Protein AF-A0AAV7SXU8-F1 (afdb_monomer)

Foldseek 3Di:
DDDDPLQVVFWDDWDFDDDDPDPDTDIDTDGHPPDDPPPVPDDDQDVVLVVDPVSVVQLVVQLVVLCVPCPPVDPDPVVSVVVSVVSSVVSSVVVVVVVVVVVVVVVVVVVVVLVVVVVCVVVVNDDPVVNVVVVVVVVVVVVD

Sequence (144 aa):
MWGTQEICTGISRTEYLAKTLSDHSPLNIALDWGRKRQAIPTWRLQAEALHDPAFTDSLRTALKQYWELNTGTTKSRAMEWDAHKVVIRGHCISTTWGVRRTLHAEDSKLEKKLRVLENAVARNETPYTALKEMRAEHAKADAT

pLDDT: mean 81.74, std 14.34, range [33.56, 97.12]

Mean predicted aligned error: 13.96 Å

Structure (mmCIF, N/CA/C/O backbone):
data_AF-A0AAV7SXU8-F1
#
_entry.id   AF-A0AAV7SXU8-F1
#
loop_
_atom_site.group_PDB
_atom_site.id
_atom_site.type_symbol
_atom_site.label_atom_id
_atom_site.label_alt_id
_atom_site.label_comp_id
_atom_site.label_asym_id
_atom_site.label_entity_id
_atom_site.label_seq_id
_atom_site.pdbx_PDB_ins_code
_atom_site.Cartn_x
_atom_site.Cartn_y
_atom_site.Cartn_z
_atom_site.occupancy
_atom_site.B_iso_or_equiv
_atom_site.auth_seq_id
_atom_site.auth_comp_id
_atom_site.auth_asym_id
_atom_site.auth_atom_id
_atom_site.pdbx_PDB_model_num
ATOM 1 N N . MET A 1 1 ? -0.989 -27.234 -3.964 1.00 38.41 1 MET A N 1
ATOM 2 C CA . MET A 1 1 ? -1.048 -26.280 -5.090 1.00 38.41 1 MET A CA 1
ATOM 3 C C . MET A 1 1 ? -1.900 -25.105 -4.633 1.00 38.41 1 MET A C 1
ATOM 5 O O . MET A 1 1 ? -3.084 -25.296 -4.398 1.00 38.41 1 MET A O 1
ATOM 9 N N . TRP A 1 2 ? -1.293 -23.949 -4.368 1.00 33.56 2 TRP A N 1
ATOM 10 C CA . TRP A 1 2 ? -2.029 -22.743 -3.974 1.00 33.56 2 TRP A CA 1
ATOM 11 C C . TRP A 1 2 ? -2.414 -21.999 -5.255 1.00 33.56 2 TRP A C 1
ATOM 13 O O . TRP A 1 2 ? -1.566 -21.370 -5.876 1.00 33.56 2 TRP A O 1
ATOM 23 N N . GLY A 1 3 ? -3.661 -22.150 -5.703 1.00 52.00 3 GLY A N 1
ATOM 24 C CA . GLY A 1 3 ? -4.204 -21.374 -6.819 1.00 52.00 3 GLY A CA 1
ATOM 25 C C . GLY A 1 3 ? -4.739 -20.033 -6.323 1.00 52.00 3 GLY A C 1
ATOM 26 O O . GLY A 1 3 ? -5.348 -19.967 -5.253 1.00 52.00 3 GLY A O 1
ATOM 27 N N . THR A 1 4 ? -4.531 -18.959 -7.084 1.00 57.78 4 THR A N 1
ATOM 28 C CA . THR A 1 4 ? -5.237 -17.695 -6.849 1.00 57.78 4 THR A CA 1
ATOM 29 C C . THR A 1 4 ? -6.740 -17.922 -7.020 1.00 57.78 4 THR A C 1
ATOM 31 O O . THR A 1 4 ? -7.171 -18.727 -7.848 1.00 57.78 4 THR A O 1
ATOM 34 N N . GLN A 1 5 ? -7.558 -17.226 -6.224 1.00 58.97 5 GLN A N 1
ATOM 35 C CA . GLN A 1 5 ? -9.020 -17.377 -6.228 1.00 58.97 5 GLN A CA 1
ATOM 36 C C . GLN A 1 5 ? -9.617 -17.265 -7.640 1.00 58.97 5 GLN A C 1
ATOM 38 O O . GLN A 1 5 ? -10.570 -17.970 -7.953 1.00 58.97 5 GLN A O 1
ATOM 43 N N . GLU A 1 6 ? -9.011 -16.444 -8.499 1.00 60.94 6 GLU A N 1
ATOM 44 C CA . GLU A 1 6 ? -9.406 -16.267 -9.898 1.00 60.94 6 GLU A CA 1
ATOM 45 C C . GLU A 1 6 ? -9.302 -17.554 -10.728 1.00 60.94 6 GLU A C 1
ATOM 47 O O . GLU A 1 6 ? -10.205 -17.861 -11.506 1.00 60.94 6 GLU A O 1
ATOM 52 N N . ILE A 1 7 ? -8.245 -18.347 -10.525 1.00 67.44 7 ILE A N 1
ATOM 53 C CA . ILE A 1 7 ? -8.048 -19.621 -11.227 1.00 67.44 7 ILE A CA 1
ATOM 54 C C . ILE A 1 7 ? -9.075 -20.639 -10.738 1.00 67.44 7 ILE A C 1
ATOM 56 O O . ILE A 1 7 ? -9.729 -21.287 -11.549 1.00 67.44 7 ILE A O 1
ATOM 60 N N . CYS A 1 8 ? -9.274 -20.734 -9.420 1.00 66.69 8 CYS A N 1
ATOM 61 C CA . CYS A 1 8 ? -10.251 -21.654 -8.838 1.00 66.69 8 CYS A CA 1
ATOM 62 C C . CYS A 1 8 ? -11.675 -21.367 -9.328 1.00 66.69 8 CYS A C 1
ATOM 64 O O . CYS A 1 8 ? -12.435 -22.296 -9.584 1.00 66.69 8 CYS A O 1
ATOM 66 N N . THR A 1 9 ? -12.036 -20.090 -9.494 1.00 69.38 9 THR A N 1
ATOM 67 C CA . THR A 1 9 ? -13.358 -19.702 -10.005 1.00 69.38 9 THR A CA 1
ATOM 68 C C . THR A 1 9 ? -13.577 -20.015 -11.481 1.00 69.38 9 THR A C 1
ATOM 70 O O . THR A 1 9 ? -14.724 -20.020 -11.916 1.00 69.38 9 THR A O 1
ATOM 73 N N . GLY A 1 10 ? -12.505 -20.264 -12.233 1.00 73.69 10 GLY A N 1
ATOM 74 C CA . GLY A 1 10 ? -12.567 -20.634 -13.641 1.00 73.69 10 GLY A CA 1
ATOM 75 C C . GLY A 1 10 ? -12.619 -22.138 -13.885 1.00 73.69 10 GLY A C 1
ATOM 76 O O . GLY A 1 10 ? -12.692 -22.524 -15.037 1.00 73.69 10 GLY A O 1
ATOM 77 N N . ILE A 1 11 ? -12.559 -23.008 -12.869 1.00 81.44 11 ILE A N 1
ATOM 78 C CA . ILE A 1 11 ? -12.527 -24.466 -13.083 1.00 81.44 11 ILE A CA 1
ATOM 79 C C . ILE A 1 11 ? -13.911 -25.002 -13.444 1.00 81.44 11 ILE A C 1
ATOM 81 O O . ILE A 1 11 ? -14.846 -24.929 -12.651 1.00 81.44 11 ILE A O 1
ATOM 85 N N . SER A 1 12 ? -14.012 -25.618 -14.619 1.00 82.94 12 SER A N 1
ATOM 86 C CA . SER A 1 12 ? -15.250 -26.220 -15.137 1.00 82.94 12 SER A CA 1
ATOM 87 C C . SER A 1 12 ? -15.236 -27.730 -15.059 1.00 82.94 12 SER A C 1
ATOM 89 O O . SER A 1 12 ? -16.278 -28.354 -14.873 1.00 82.94 12 SER A O 1
ATOM 91 N N . ARG A 1 13 ? -14.060 -28.338 -15.236 1.00 85.38 13 ARG A N 1
ATOM 92 C CA . ARG A 1 13 ? -13.905 -29.790 -15.212 1.00 85.38 13 ARG A CA 1
ATOM 93 C C . ARG A 1 13 ? -12.523 -30.150 -14.709 1.00 85.38 13 ARG A C 1
ATOM 95 O O . ARG A 1 13 ? -11.546 -29.536 -15.111 1.00 85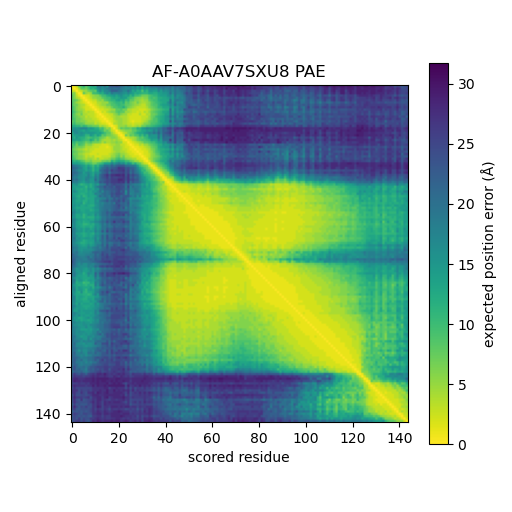.38 13 ARG A O 1
ATOM 102 N N . THR A 1 14 ? -12.453 -31.188 -13.893 1.00 89.50 14 THR A N 1
ATOM 103 C CA . THR A 1 14 ? -11.193 -31.757 -13.425 1.00 89.50 14 THR A CA 1
ATOM 104 C C . THR A 1 14 ? -11.287 -33.269 -13.541 1.00 89.50 14 THR A C 1
ATOM 106 O O . THR A 1 14 ? -12.246 -33.859 -13.048 1.00 89.50 14 THR A O 1
ATOM 109 N N . GLU A 1 15 ? -10.325 -33.903 -14.201 1.00 90.31 15 GLU A N 1
ATOM 110 C CA . GLU A 1 15 ? -10.258 -35.355 -14.349 1.00 90.31 15 GLU A CA 1
ATOM 111 C C . GLU A 1 15 ? -8.836 -35.863 -14.102 1.00 90.31 15 GLU A C 1
ATOM 113 O O . GLU A 1 15 ? -7.856 -35.251 -14.523 1.00 90.31 15 GLU A O 1
ATOM 118 N N . TYR A 1 16 ? -8.720 -37.001 -13.424 1.00 87.31 16 TYR A N 1
ATOM 119 C CA . TYR A 1 16 ? -7.467 -37.745 -13.356 1.00 87.31 16 TYR A CA 1
ATOM 120 C 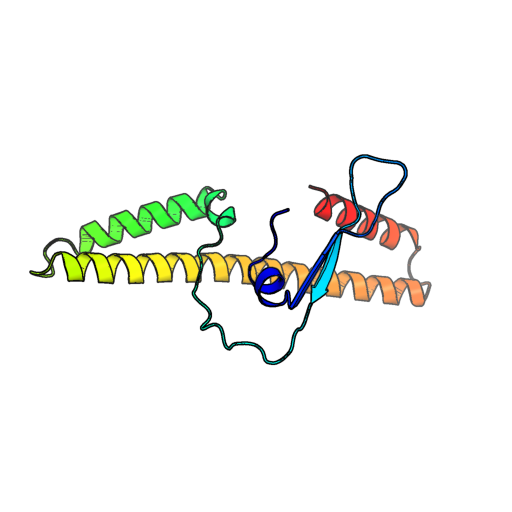C . TYR A 1 16 ? -7.394 -38.675 -14.565 1.00 87.31 16 TYR A C 1
ATOM 122 O O . TYR A 1 16 ? -8.308 -39.467 -14.795 1.00 87.31 16 TYR A O 1
ATOM 130 N N . LEU A 1 17 ? -6.320 -38.579 -15.342 1.00 84.88 17 LEU A N 1
ATOM 131 C CA . LEU A 1 17 ? -6.115 -39.435 -16.504 1.00 84.88 17 LEU A CA 1
ATOM 132 C C . LEU A 1 17 ? -5.613 -40.817 -16.075 1.00 84.88 17 LEU A C 1
ATOM 134 O O . LEU A 1 17 ? -4.889 -40.960 -15.085 1.00 84.88 17 LEU A O 1
ATOM 138 N N . ALA A 1 18 ? -6.015 -41.838 -16.836 1.00 79.69 18 ALA A N 1
ATOM 139 C CA . ALA A 1 18 ? -5.626 -43.219 -16.583 1.00 79.69 18 ALA A CA 1
ATOM 140 C C . ALA A 1 18 ? -4.103 -43.378 -16.647 1.00 79.69 18 ALA A C 1
ATOM 142 O O . ALA A 1 18 ? -3.428 -42.776 -17.486 1.00 79.69 18 ALA A O 1
ATOM 143 N N . LYS A 1 19 ? -3.567 -44.206 -15.752 1.00 72.94 19 LYS A N 1
ATOM 144 C CA . LYS A 1 19 ? -2.131 -44.384 -15.587 1.00 72.94 19 LYS A CA 1
ATOM 145 C C . LYS A 1 19 ? -1.749 -45.850 -15.494 1.00 72.94 19 LYS A C 1
ATOM 147 O O . LYS A 1 19 ? -2.453 -46.636 -14.872 1.00 72.94 19 LYS A O 1
ATOM 152 N N . THR A 1 20 ? -0.605 -46.185 -16.085 1.00 64.56 20 THR A N 1
ATOM 153 C CA . THR A 1 20 ? -0.080 -47.556 -16.146 1.00 64.56 20 THR A CA 1
ATOM 154 C C . THR A 1 20 ? 1.256 -47.769 -15.425 1.00 64.56 20 THR A C 1
ATOM 156 O O . THR A 1 20 ? 1.524 -48.905 -15.061 1.00 64.56 20 THR A O 1
ATOM 159 N N . LEU A 1 21 ? 2.100 -46.746 -15.190 1.00 65.69 21 LEU A N 1
ATOM 160 C CA . LEU A 1 21 ? 3.512 -46.978 -14.789 1.00 65.69 21 LEU A CA 1
ATOM 161 C C . LEU A 1 21 ? 4.078 -46.167 -13.606 1.00 65.69 21 LEU A C 1
ATOM 163 O O . LEU A 1 21 ? 5.213 -46.387 -13.207 1.00 65.69 21 LEU A O 1
ATOM 167 N N . SER A 1 22 ? 3.345 -45.231 -13.017 1.00 74.81 22 SER A N 1
ATOM 168 C CA . SER A 1 22 ? 3.817 -44.494 -11.828 1.00 74.81 22 SER A CA 1
ATOM 169 C C . SER A 1 22 ? 2.623 -44.181 -10.922 1.00 74.81 22 SER A C 1
ATOM 171 O O . SER A 1 22 ? 1.473 -44.242 -11.340 1.00 74.81 22 SER A O 1
ATOM 173 N N . ASP A 1 23 ? 2.885 -43.817 -9.688 1.00 77.31 23 ASP A N 1
ATOM 174 C CA . ASP A 1 23 ? 1.943 -43.472 -8.623 1.00 77.31 23 ASP A CA 1
ATOM 175 C C . ASP A 1 23 ? 1.280 -42.081 -8.751 1.00 77.31 23 ASP A C 1
ATOM 177 O O . ASP A 1 23 ? 0.236 -41.837 -8.157 1.00 77.31 23 ASP A O 1
ATOM 181 N N . HIS A 1 24 ? 1.812 -41.174 -9.578 1.00 77.69 24 HIS A N 1
ATOM 182 C CA . HIS A 1 24 ? 1.210 -39.846 -9.838 1.00 77.69 24 HIS A CA 1
ATOM 183 C C . HIS A 1 24 ? 0.329 -39.732 -11.111 1.00 77.69 24 HIS A C 1
ATOM 185 O O . HIS A 1 24 ? 0.844 -39.425 -12.189 1.00 77.69 24 HIS A O 1
ATOM 191 N N . SER A 1 25 ? -0.983 -39.977 -11.052 1.00 81.19 25 SER A N 1
ATOM 192 C CA . SER A 1 25 ? -1.872 -39.791 -12.224 1.00 81.19 25 SER A CA 1
ATOM 193 C C . SER A 1 25 ? -1.885 -38.343 -12.740 1.00 81.19 25 SER A C 1
ATOM 195 O O . SER A 1 25 ? -2.031 -37.429 -11.924 1.00 81.19 25 SER A O 1
ATOM 197 N N . PRO A 1 26 ? -1.753 -38.100 -14.063 1.00 85.06 26 PRO A N 1
ATOM 198 C CA . PRO A 1 26 ? -1.872 -36.753 -14.613 1.00 85.06 26 PRO A CA 1
ATOM 199 C C . PRO A 1 26 ? -3.248 -36.159 -14.297 1.00 85.06 26 PRO A C 1
ATOM 201 O O . PRO A 1 26 ? -4.264 -36.842 -14.427 1.00 85.06 26 PRO A O 1
ATOM 204 N N . LEU A 1 27 ? -3.278 -34.888 -13.899 1.00 87.00 27 LEU A N 1
ATOM 205 C CA . LEU A 1 27 ? -4.503 -34.140 -13.631 1.00 87.00 27 LEU A CA 1
ATOM 206 C C . LEU A 1 27 ? -4.808 -33.245 -14.832 1.00 87.00 27 LEU A C 1
ATOM 208 O O . LEU A 1 27 ? -4.012 -32.368 -15.162 1.00 87.00 27 LEU A O 1
ATOM 212 N N . ASN A 1 28 ? -5.953 -33.452 -15.471 1.00 88.44 28 ASN A N 1
ATOM 213 C CA . ASN A 1 28 ? -6.468 -32.567 -16.504 1.00 88.44 28 ASN A CA 1
ATOM 214 C C . ASN A 1 28 ? -7.508 -31.624 -15.888 1.00 88.44 28 ASN A C 1
ATOM 216 O O . ASN A 1 28 ? -8.453 -32.073 -15.240 1.00 88.44 28 ASN A O 1
ATOM 220 N N . ILE A 1 29 ? -7.323 -30.319 -16.076 1.00 88.31 29 ILE A N 1
ATOM 221 C CA . ILE A 1 29 ? -8.210 -29.269 -15.570 1.00 88.31 29 ILE A CA 1
ATOM 222 C C . ILE A 1 29 ? -8.659 -28.434 -16.769 1.00 88.31 29 ILE A C 1
ATOM 224 O O . ILE A 1 29 ? -7.838 -27.794 -17.423 1.00 88.31 29 ILE A O 1
ATOM 228 N N . ALA A 1 30 ? -9.959 -28.420 -17.046 1.00 86.88 30 ALA A N 1
ATOM 229 C CA . ALA A 1 30 ? -10.575 -27.504 -17.992 1.00 86.88 30 ALA A CA 1
ATOM 230 C C . ALA A 1 30 ? -11.053 -26.255 -17.254 1.00 86.88 30 ALA A C 1
ATOM 232 O O . ALA A 1 30 ? -11.744 -26.342 -16.232 1.00 86.88 30 ALA A O 1
ATOM 233 N N . LEU A 1 31 ? -10.692 -25.104 -17.806 1.00 84.94 31 LEU A N 1
ATOM 234 C CA . LEU A 1 31 ? -11.026 -23.798 -17.273 1.00 84.94 31 LEU A CA 1
ATOM 235 C C . LEU A 1 31 ? -11.993 -23.089 -18.247 1.00 84.94 31 LEU A C 1
ATOM 237 O O . LEU A 1 31 ? -11.712 -23.015 -19.442 1.00 84.94 31 LEU A O 1
ATOM 241 N N . ASP A 1 32 ? -13.121 -22.582 -17.753 1.00 80.44 32 ASP A N 1
ATOM 242 C CA . ASP A 1 32 ? -14.078 -21.740 -18.479 1.00 80.44 32 ASP A CA 1
ATOM 243 C C . ASP A 1 32 ? -14.036 -20.330 -17.895 1.00 80.44 32 ASP A C 1
ATOM 245 O O . ASP A 1 32 ? -14.431 -20.071 -16.757 1.00 80.44 32 ASP A O 1
ATOM 249 N N . TRP A 1 33 ? -13.555 -19.396 -18.707 1.00 70.19 33 TRP A N 1
ATOM 250 C CA . TRP A 1 33 ? -13.507 -17.974 -18.376 1.00 70.19 33 TRP A CA 1
ATOM 251 C C . TRP A 1 33 ? -14.797 -17.228 -18.792 1.00 70.19 33 TRP A C 1
ATOM 253 O O . TRP A 1 33 ? -14.821 -15.994 -18.855 1.00 70.19 33 TRP A O 1
ATOM 263 N N . GLY A 1 34 ? -15.881 -17.960 -19.077 1.00 65.00 34 GLY A N 1
ATOM 264 C CA . GLY A 1 34 ? -17.195 -17.464 -19.478 1.00 65.00 34 GLY A CA 1
ATOM 265 C C . GLY A 1 34 ? -17.907 -16.634 -18.404 1.00 65.00 34 GLY A C 1
ATOM 266 O O . GLY A 1 34 ? -18.143 -17.092 -17.292 1.00 65.00 34 GLY A O 1
ATOM 267 N N . ARG A 1 35 ? -18.257 -15.389 -18.782 1.00 57.91 35 ARG A N 1
ATOM 268 C CA . ARG A 1 35 ? -18.738 -14.265 -17.946 1.00 57.91 35 ARG A CA 1
ATOM 269 C C . ARG A 1 35 ? -18.003 -14.169 -16.616 1.00 57.91 35 ARG A C 1
ATOM 271 O O . ARG A 1 35 ? -18.404 -14.784 -15.634 1.00 57.91 35 ARG A O 1
ATOM 278 N N . LYS A 1 36 ? -17.033 -13.242 -16.569 1.00 58.53 36 LYS A N 1
ATOM 279 C CA . LYS A 1 36 ? -16.570 -12.582 -15.340 1.00 58.53 36 LYS A CA 1
ATOM 280 C C . LYS A 1 36 ? -17.764 -12.434 -14.397 1.00 58.53 36 LYS A C 1
ATOM 282 O O . LYS A 1 36 ? -18.579 -11.525 -14.580 1.00 58.53 36 LYS A O 1
ATOM 287 N N . ARG A 1 37 ? -17.897 -13.316 -13.398 1.00 56.94 37 ARG A N 1
ATOM 288 C CA . ARG A 1 37 ? -18.684 -12.964 -12.222 1.00 56.94 37 ARG A CA 1
ATOM 289 C C . ARG A 1 37 ? -18.061 -11.651 -11.793 1.00 56.94 37 ARG A C 1
ATOM 291 O O . ARG A 1 37 ? -16.848 -11.597 -11.592 1.00 56.94 37 ARG A O 1
ATOM 298 N N . GLN A 1 38 ? -18.853 -10.584 -11.777 1.00 57.59 38 GLN A N 1
ATOM 299 C CA . GLN A 1 38 ? -18.438 -9.328 -11.176 1.00 57.59 38 GLN A CA 1
ATOM 300 C C . GLN A 1 38 ? -18.279 -9.620 -9.686 1.00 57.59 38 GLN A C 1
ATOM 302 O O . GLN A 1 38 ? -19.176 -9.373 -8.886 1.00 57.59 38 GLN A O 1
ATOM 307 N N . ALA A 1 39 ? -17.173 -10.264 -9.318 1.00 61.81 39 ALA A N 1
ATOM 308 C CA . ALA A 1 39 ? -16.740 -10.322 -7.951 1.00 61.81 39 ALA A CA 1
ATOM 309 C C . ALA A 1 39 ? -16.566 -8.859 -7.573 1.00 61.81 39 ALA A C 1
ATOM 311 O O . ALA A 1 39 ? -15.754 -8.151 -8.171 1.00 61.81 39 ALA A O 1
ATOM 312 N N . ILE A 1 40 ? -17.408 -8.390 -6.654 1.00 61.97 40 ILE A N 1
ATOM 313 C CA . ILE A 1 40 ? -17.211 -7.090 -6.031 1.00 61.97 40 ILE A CA 1
ATOM 314 C C . ILE A 1 40 ? -15.777 -7.145 -5.509 1.00 61.97 40 ILE A C 1
ATOM 316 O O . ILE A 1 40 ? -15.489 -8.052 -4.723 1.00 61.97 40 ILE A O 1
ATOM 320 N N . PRO A 1 41 ? -14.862 -6.281 -5.978 1.00 66.19 41 PRO A N 1
ATOM 321 C CA . PRO A 1 41 ? -13.475 -6.365 -5.569 1.00 66.19 41 PRO A CA 1
ATOM 322 C C . PRO A 1 41 ? -13.414 -6.085 -4.069 1.00 66.19 41 PRO A C 1
ATOM 324 O O . PRO A 1 41 ? -13.465 -4.941 -3.614 1.00 66.19 41 PRO A O 1
ATOM 327 N N . THR A 1 42 ? -13.361 -7.152 -3.276 1.00 75.31 42 THR A N 1
ATOM 328 C CA . THR A 1 42 ? -13.138 -7.060 -1.844 1.00 75.31 42 THR A CA 1
ATOM 329 C C . THR A 1 42 ? -11.682 -6.697 -1.674 1.00 75.31 42 THR A C 1
ATOM 331 O O . THR A 1 42 ? -10.791 -7.463 -2.043 1.00 75.31 42 THR A O 1
ATOM 334 N N . TRP A 1 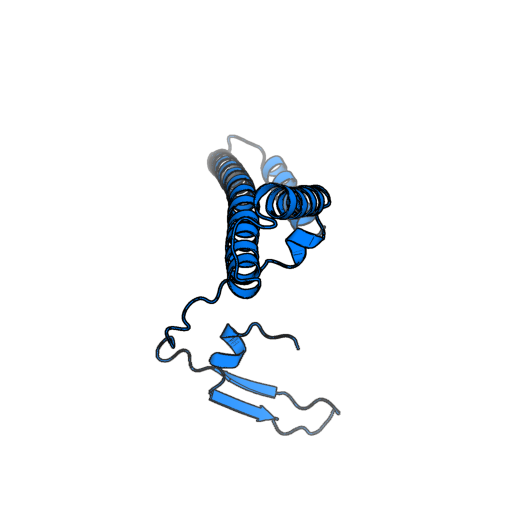43 ? -11.432 -5.507 -1.144 1.00 82.88 43 TRP A N 1
ATOM 335 C CA . TRP A 1 43 ? -10.076 -5.129 -0.791 1.00 82.88 43 TRP A CA 1
ATOM 336 C C . TRP A 1 43 ? -9.492 -6.146 0.193 1.00 82.88 43 TRP A C 1
ATOM 338 O O . TRP A 1 43 ? -10.155 -6.548 1.151 1.00 82.88 43 TRP A O 1
ATOM 348 N N . ARG A 1 44 ? -8.234 -6.510 -0.034 1.00 85.12 44 ARG A N 1
ATOM 349 C CA . ARG A 1 44 ? -7.446 -7.370 0.840 1.00 85.12 44 ARG A CA 1
ATOM 350 C C . ARG A 1 44 ? -6.123 -6.673 1.131 1.00 85.12 44 ARG A C 1
ATOM 352 O O . ARG A 1 44 ? -5.508 -6.112 0.226 1.00 85.12 44 ARG A O 1
ATOM 359 N N . LEU A 1 45 ? -5.686 -6.735 2.385 1.00 87.62 45 LEU A N 1
ATOM 360 C CA . LEU A 1 45 ? -4.357 -6.279 2.776 1.00 87.62 45 LEU A CA 1
ATOM 361 C C . LEU A 1 45 ? -3.291 -7.151 2.098 1.00 87.62 45 LEU A C 1
ATOM 363 O O . LEU A 1 45 ? -3.361 -8.381 2.159 1.00 87.62 45 LEU A O 1
ATOM 367 N N . GLN A 1 46 ? -2.302 -6.520 1.469 1.00 84.94 46 GLN A N 1
ATOM 368 C CA . GLN A 1 46 ? -1.151 -7.227 0.918 1.00 84.94 46 GLN A CA 1
ATOM 369 C C . GLN A 1 46 ? -0.269 -7.700 2.077 1.00 84.94 46 GLN A C 1
ATOM 371 O O . GLN A 1 46 ? 0.332 -6.885 2.769 1.00 84.94 46 GLN A O 1
ATOM 376 N N . ALA A 1 47 ? -0.234 -9.014 2.314 1.00 87.81 47 ALA A N 1
ATOM 377 C CA . ALA A 1 47 ? 0.475 -9.596 3.456 1.00 87.81 47 ALA A CA 1
ATOM 378 C C . ALA A 1 47 ? 1.976 -9.271 3.438 1.00 87.81 47 ALA A C 1
ATOM 380 O O . ALA A 1 47 ? 2.558 -9.050 4.491 1.00 87.81 47 ALA A O 1
ATOM 381 N N . GLU A 1 48 ? 2.568 -9.153 2.250 1.00 87.75 48 GLU A N 1
ATOM 382 C CA . GLU A 1 48 ? 3.976 -8.781 2.074 1.00 87.75 48 GLU A CA 1
ATOM 383 C C . GLU A 1 48 ? 4.305 -7.405 2.655 1.00 87.75 48 GLU A C 1
ATOM 385 O O . GLU A 1 48 ? 5.397 -7.212 3.175 1.00 87.75 48 GLU A O 1
ATOM 390 N N . ALA A 1 49 ? 3.350 -6.466 2.655 1.00 88.44 49 ALA A N 1
ATOM 391 C CA . ALA A 1 49 ? 3.559 -5.152 3.257 1.00 88.44 49 ALA A CA 1
ATOM 392 C C . ALA A 1 49 ? 3.837 -5.250 4.767 1.00 88.44 49 ALA A C 1
ATOM 394 O O . ALA A 1 49 ? 4.504 -4.390 5.324 1.00 88.44 49 ALA A O 1
ATOM 395 N N . LEU A 1 50 ? 3.375 -6.312 5.439 1.00 91.62 50 LEU A N 1
ATOM 396 C CA . LEU A 1 50 ? 3.652 -6.539 6.861 1.00 91.62 50 LEU A CA 1
ATOM 397 C C . LEU A 1 50 ? 5.091 -6.998 7.133 1.00 91.62 50 LEU A C 1
ATOM 399 O O . LEU A 1 50 ? 5.495 -7.015 8.293 1.00 91.62 50 LEU A O 1
ATOM 403 N N . HIS A 1 51 ? 5.854 -7.376 6.105 1.00 92.31 51 HIS A N 1
ATOM 404 C CA . HIS A 1 51 ? 7.279 -7.669 6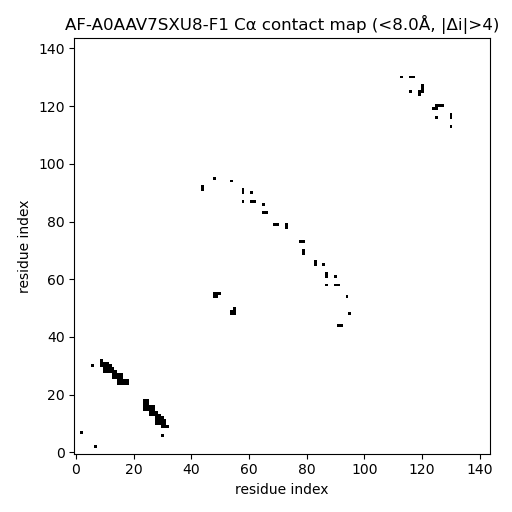.251 1.00 92.31 51 HIS A CA 1
ATOM 405 C C . HIS A 1 51 ? 8.145 -6.407 6.237 1.00 92.31 51 HIS A C 1
ATOM 407 O O . HIS A 1 51 ? 9.274 -6.465 6.715 1.00 92.31 51 HIS A O 1
ATOM 413 N N . ASP A 1 52 ? 7.628 -5.279 5.741 1.00 91.88 52 ASP A N 1
ATOM 414 C CA . ASP A 1 52 ? 8.329 -3.997 5.772 1.00 91.88 52 ASP A CA 1
ATOM 415 C C . ASP A 1 52 ? 8.216 -3.349 7.169 1.00 91.88 52 ASP A C 1
ATOM 417 O O . ASP A 1 52 ? 7.113 -2.974 7.595 1.00 91.88 52 ASP A O 1
ATOM 421 N N . PRO A 1 53 ? 9.339 -3.162 7.892 1.00 94.75 53 PRO A N 1
ATOM 422 C CA . PRO A 1 53 ? 9.334 -2.497 9.188 1.00 94.75 53 PRO A CA 1
ATOM 423 C C . PRO A 1 53 ? 8.725 -1.094 9.121 1.00 94.75 53 PRO A C 1
ATOM 425 O O . PRO A 1 53 ? 7.931 -0.740 9.994 1.00 94.75 53 PRO A O 1
ATOM 428 N N . ALA A 1 54 ? 9.004 -0.329 8.060 1.00 93.12 54 ALA A N 1
ATOM 429 C CA . ALA A 1 54 ? 8.505 1.036 7.916 1.00 93.12 54 ALA A CA 1
ATOM 430 C C . ALA A 1 54 ? 6.975 1.063 7.791 1.00 93.12 54 ALA A C 1
ATOM 432 O O . ALA A 1 54 ? 6.302 1.854 8.463 1.00 93.12 54 ALA A O 1
ATOM 433 N N . PHE A 1 55 ? 6.405 0.150 6.998 1.00 94.38 55 PHE A N 1
ATOM 434 C CA . PHE A 1 55 ? 4.960 -0.041 6.938 1.00 94.38 55 PHE A CA 1
ATOM 435 C C . PHE A 1 55 ? 4.382 -0.392 8.314 1.00 94.38 55 PHE A C 1
ATOM 437 O O . PHE A 1 55 ? 3.435 0.266 8.759 1.00 94.38 55 PHE A O 1
ATOM 444 N N . THR A 1 56 ? 4.953 -1.379 9.014 1.00 95.44 56 THR A N 1
ATOM 445 C CA . THR A 1 56 ? 4.431 -1.819 10.321 1.00 95.44 56 THR A CA 1
ATOM 446 C C . THR A 1 56 ? 4.508 -0.738 11.401 1.00 95.44 56 THR A C 1
ATOM 448 O O . THR A 1 56 ? 3.566 -0.598 12.187 1.00 95.44 56 THR A O 1
ATOM 451 N N . ASP A 1 57 ? 5.560 0.081 11.414 1.00 96.62 57 ASP A N 1
ATOM 452 C CA . ASP A 1 57 ? 5.692 1.200 12.347 1.00 96.62 57 ASP A CA 1
ATOM 453 C C . ASP A 1 57 ? 4.716 2.335 12.024 1.00 96.62 57 ASP A C 1
ATOM 455 O O . ASP A 1 57 ? 4.093 2.898 12.936 1.00 96.62 57 ASP A O 1
ATOM 459 N N . SER A 1 58 ? 4.493 2.620 10.736 1.00 95.69 58 SER A N 1
ATOM 460 C CA . SER A 1 58 ? 3.466 3.580 10.316 1.00 95.69 58 SER A CA 1
ATOM 461 C C . SER A 1 58 ? 2.069 3.125 10.751 1.00 95.69 58 SER A C 1
ATOM 463 O O . SER A 1 58 ? 1.291 3.914 11.287 1.00 95.69 58 SER A O 1
ATOM 465 N N . LEU A 1 59 ? 1.775 1.830 10.597 1.00 96.00 59 LEU A N 1
ATOM 466 C CA . LEU A 1 59 ? 0.502 1.227 10.968 1.00 96.00 59 LEU A CA 1
ATOM 467 C C . LEU A 1 59 ? 0.302 1.265 12.487 1.00 96.00 59 LEU A C 1
ATOM 469 O O . LEU A 1 59 ? -0.761 1.657 12.965 1.00 96.00 59 LEU A O 1
ATOM 473 N N . ARG A 1 60 ? 1.338 0.920 13.261 1.00 96.88 60 ARG A N 1
ATOM 474 C CA . ARG A 1 60 ? 1.324 1.002 14.729 1.00 96.88 60 ARG A CA 1
ATOM 475 C C . ARG A 1 60 ? 1.057 2.427 15.209 1.00 96.88 60 ARG A C 1
ATOM 477 O O . ARG A 1 60 ? 0.301 2.617 16.161 1.00 96.88 60 ARG A O 1
ATOM 484 N N . THR A 1 61 ? 1.657 3.415 14.553 1.00 97.06 61 THR A N 1
ATOM 485 C CA . THR A 1 61 ? 1.440 4.836 14.852 1.00 97.06 61 THR A CA 1
ATOM 486 C C . THR A 1 61 ? -0.000 5.249 14.554 1.00 97.06 61 THR A C 1
ATOM 488 O O . THR A 1 61 ? -0.653 5.815 15.429 1.00 97.06 61 THR A O 1
ATOM 491 N N . ALA A 1 62 ? -0.536 4.878 13.386 1.00 96.62 62 ALA A N 1
ATOM 492 C CA . ALA A 1 62 ? -1.922 5.164 13.016 1.00 96.62 62 ALA A CA 1
ATOM 493 C C . ALA A 1 62 ? -2.934 4.532 13.991 1.00 96.62 62 ALA A C 1
ATOM 495 O O . ALA A 1 62 ? -3.907 5.179 14.381 1.00 96.62 62 ALA A O 1
ATOM 496 N N . LEU A 1 63 ? -2.686 3.294 14.443 1.00 96.69 63 LEU A N 1
ATOM 497 C CA . LEU A 1 63 ? -3.509 2.643 15.468 1.00 96.69 63 LEU A CA 1
ATOM 498 C C . LEU A 1 63 ? -3.538 3.450 16.770 1.00 96.69 63 LEU A C 1
ATOM 500 O O . LEU A 1 63 ? -4.618 3.702 17.302 1.00 96.69 63 LEU A O 1
ATOM 504 N N . LYS A 1 64 ? -2.367 3.846 17.283 1.00 97.12 64 LYS A N 1
ATOM 505 C CA . LYS A 1 64 ? -2.262 4.607 18.537 1.00 97.12 64 LYS A CA 1
ATOM 506 C C . LYS A 1 64 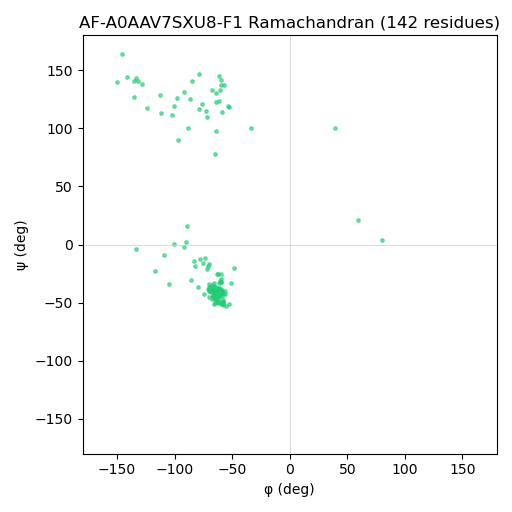? -2.973 5.954 18.435 1.00 97.12 64 LYS A C 1
ATOM 508 O O . LYS A 1 64 ? -3.810 6.253 19.278 1.00 97.12 64 LYS A O 1
ATOM 513 N N . GLN A 1 65 ? -2.696 6.704 17.370 1.00 96.94 65 GLN A N 1
ATOM 514 C CA . GLN A 1 65 ? -3.300 8.014 17.128 1.00 96.94 65 GLN A CA 1
ATOM 515 C C . GLN A 1 65 ? -4.824 7.937 17.039 1.00 96.94 65 GLN A C 1
ATOM 517 O O . GLN A 1 65 ? -5.515 8.781 17.602 1.00 96.94 65 GLN A O 1
ATOM 522 N N . TYR A 1 66 ? -5.365 6.912 16.371 1.00 96.56 66 TYR A N 1
ATOM 523 C CA . TYR A 1 66 ? -6.811 6.741 16.295 1.00 96.56 66 TYR A CA 1
ATOM 524 C C . TYR A 1 66 ? -7.433 6.624 17.690 1.00 96.56 66 TYR A C 1
ATOM 526 O O . TYR A 1 66 ? -8.370 7.355 18.003 1.00 96.56 66 TYR A O 1
ATOM 534 N N . TRP A 1 67 ? -6.918 5.723 18.529 1.00 95.38 67 TRP A N 1
ATOM 535 C CA . TRP A 1 67 ? -7.495 5.497 19.853 1.00 95.38 67 TRP A CA 1
ATOM 536 C C . TRP A 1 67 ? -7.273 6.687 20.787 1.00 95.38 67 TRP A C 1
ATOM 538 O O . TRP A 1 67 ? -8.194 7.058 21.506 1.00 95.38 67 TRP A O 1
ATOM 548 N N . GLU A 1 68 ? -6.115 7.337 20.736 1.00 96.06 68 GLU A N 1
ATOM 549 C CA . GLU A 1 68 ? -5.841 8.539 21.532 1.00 96.06 68 GLU A CA 1
ATOM 550 C C . GLU A 1 68 ? -6.832 9.676 21.231 1.00 96.06 68 GLU A C 1
ATOM 552 O O . GLU A 1 68 ? -7.318 10.331 22.148 1.00 96.06 68 GLU A O 1
ATOM 557 N N . LEU A 1 69 ? -7.192 9.865 19.958 1.00 94.44 69 LEU A N 1
ATOM 558 C CA . LEU A 1 69 ? -8.073 10.953 19.527 1.00 94.44 69 LEU A CA 1
ATOM 559 C C . LEU A 1 69 ? -9.568 10.627 19.634 1.00 94.44 69 LEU A C 1
ATOM 561 O O . LEU A 1 69 ? -10.378 11.535 19.799 1.00 94.44 69 LEU A O 1
ATOM 565 N N . ASN A 1 70 ? -9.950 9.355 19.487 1.00 92.94 70 ASN A N 1
ATOM 566 C CA . ASN A 1 70 ? -11.355 8.973 19.308 1.00 92.94 70 ASN A CA 1
ATOM 567 C C . ASN A 1 70 ? -11.971 8.259 20.518 1.00 92.94 70 ASN A C 1
ATOM 569 O O . ASN A 1 70 ? -13.189 8.077 20.540 1.00 92.94 70 ASN A O 1
ATOM 573 N N . THR A 1 71 ? -11.188 7.874 21.530 1.00 91.31 71 THR A N 1
ATOM 574 C CA . THR A 1 71 ? -11.732 7.193 22.718 1.00 91.31 71 THR A CA 1
ATOM 575 C C . THR A 1 71 ? -12.734 8.087 23.450 1.00 91.31 71 THR A C 1
ATOM 577 O O . THR A 1 71 ? -12.402 9.194 23.866 1.00 91.31 71 THR A O 1
ATOM 580 N N . GLY A 1 72 ? -13.967 7.603 23.633 1.00 87.94 72 GLY A N 1
ATOM 581 C CA . GLY A 1 72 ? -15.006 8.321 24.376 1.00 87.94 72 GLY A CA 1
ATOM 582 C C . GLY A 1 72 ? -15.705 9.422 23.575 1.00 87.94 72 GLY A C 1
ATOM 583 O O . GLY A 1 72 ? -16.581 10.103 24.108 1.00 87.94 72 GLY A O 1
ATOM 584 N N . THR A 1 73 ? -15.373 9.578 22.290 1.00 90.31 73 THR A N 1
ATOM 585 C CA . THR A 1 73 ? -16.060 10.517 21.385 1.00 90.31 73 THR A CA 1
ATOM 586 C C . THR A 1 73 ? -17.468 10.049 21.022 1.00 90.31 73 THR A C 1
ATOM 588 O O . THR A 1 73 ? -18.313 10.850 20.626 1.00 90.31 73 THR A O 1
ATOM 591 N N . THR A 1 74 ? -17.747 8.752 21.168 1.00 89.88 74 THR A N 1
ATOM 592 C CA . THR A 1 74 ? -19.023 8.141 20.812 1.00 89.88 74 THR A CA 1
ATOM 593 C C . THR A 1 74 ? -19.530 7.249 21.944 1.00 89.88 74 THR A C 1
ATOM 595 O O . THR A 1 74 ? -18.785 6.500 22.560 1.00 89.88 74 THR A O 1
ATOM 598 N N . LYS A 1 75 ? -20.845 7.268 22.202 1.00 85.12 75 LYS A N 1
ATOM 599 C CA . LYS A 1 75 ? -21.469 6.411 23.234 1.00 85.12 75 LYS A CA 1
ATOM 600 C C . LYS A 1 75 ? -21.513 4.920 22.855 1.00 85.12 75 LYS A C 1
ATOM 602 O O . LYS A 1 75 ? -21.714 4.068 23.715 1.00 85.12 75 LYS A O 1
ATOM 607 N N . SER A 1 76 ? -21.365 4.605 21.569 1.00 93.25 76 SER A N 1
ATOM 608 C CA . SER A 1 76 ? -21.384 3.249 21.013 1.00 93.25 76 SER A CA 1
ATOM 609 C C . SER A 1 76 ? -19.977 2.736 20.697 1.00 93.25 76 SER A C 1
ATOM 611 O O . SER A 1 76 ? -19.361 3.144 19.713 1.00 93.25 76 SER A O 1
ATOM 613 N N . ARG A 1 77 ? -19.515 1.740 21.460 1.00 89.62 77 ARG A N 1
ATOM 614 C CA . ARG A 1 77 ? -18.246 1.040 21.184 1.00 89.62 77 ARG A CA 1
ATOM 615 C C . ARG A 1 77 ? -18.212 0.363 19.808 1.00 89.62 77 ARG A C 1
ATOM 617 O O . ARG A 1 77 ? -17.148 0.238 19.213 1.00 89.62 77 ARG A O 1
ATOM 624 N N . ALA A 1 78 ? -19.364 -0.062 19.285 1.00 93.12 78 ALA A N 1
ATOM 625 C CA . ALA A 1 78 ? -19.444 -0.657 17.950 1.00 93.12 78 ALA A CA 1
ATOM 626 C C . ALA A 1 78 ? -19.097 0.363 16.857 1.00 93.12 78 ALA A C 1
ATOM 628 O O . ALA A 1 78 ? -18.355 0.051 15.930 1.00 93.12 78 ALA A O 1
ATOM 629 N N . MET A 1 79 ? -19.572 1.601 17.008 1.00 93.06 79 MET A N 1
ATOM 630 C CA . MET A 1 79 ? -19.285 2.675 16.061 1.00 93.06 79 MET A CA 1
ATOM 631 C C . MET A 1 79 ? -17.817 3.114 16.131 1.00 93.06 79 MET A C 1
ATOM 633 O O . MET A 1 79 ? -17.201 3.310 15.087 1.00 93.06 79 MET A O 1
ATOM 637 N N . GLU A 1 80 ? -17.228 3.180 17.331 1.00 92.56 80 GLU A N 1
ATOM 638 C CA . GLU A 1 80 ? -15.783 3.413 17.493 1.00 92.56 80 GLU A CA 1
ATOM 639 C C . GLU A 1 80 ? -14.953 2.322 16.799 1.00 92.56 80 GLU A C 1
ATOM 641 O O . GLU A 1 80 ? -13.956 2.625 16.143 1.00 92.56 80 GLU A O 1
ATOM 646 N N . TRP A 1 81 ? -15.375 1.058 16.892 1.00 94.12 81 TRP A N 1
ATOM 647 C CA . TRP A 1 81 ? -14.709 -0.062 16.226 1.00 94.12 81 TRP A CA 1
ATOM 648 C C . TRP A 1 81 ? -14.865 -0.037 14.700 1.00 94.12 81 TRP A C 1
ATOM 650 O O . TRP A 1 81 ? -13.916 -0.326 13.967 1.00 94.12 81 TRP A O 1
ATOM 660 N N . ASP A 1 82 ? -16.044 0.310 14.189 1.00 94.69 82 ASP A N 1
ATOM 661 C CA . ASP A 1 82 ? -16.271 0.415 12.747 1.00 94.69 82 ASP A CA 1
ATOM 662 C C . ASP A 1 82 ? -15.477 1.567 12.132 1.00 94.69 82 ASP A C 1
ATOM 664 O O . ASP A 1 82 ? -14.782 1.363 11.132 1.00 94.69 82 ASP A O 1
ATOM 668 N N . ALA A 1 83 ? -15.485 2.737 12.771 1.00 95.19 83 ALA A N 1
ATOM 669 C CA . ALA A 1 83 ? -14.670 3.872 12.356 1.00 95.19 83 ALA A CA 1
ATOM 670 C C . ALA A 1 83 ? -13.169 3.539 12.411 1.00 95.19 83 ALA A C 1
ATOM 672 O O . ALA A 1 83 ? -12.445 3.831 11.456 1.00 95.19 83 ALA A O 1
ATOM 673 N N . HIS A 1 84 ? -12.718 2.823 13.447 1.00 95.81 84 HIS A N 1
ATOM 674 C CA . HIS A 1 84 ? -11.333 2.373 13.573 1.00 95.81 84 HIS A CA 1
ATOM 675 C C . HIS A 1 84 ? -10.896 1.564 12.352 1.00 95.81 84 HIS A C 1
ATOM 677 O O . HIS A 1 84 ? -9.907 1.887 11.693 1.00 95.81 84 HIS A O 1
ATOM 683 N N . LYS A 1 85 ? -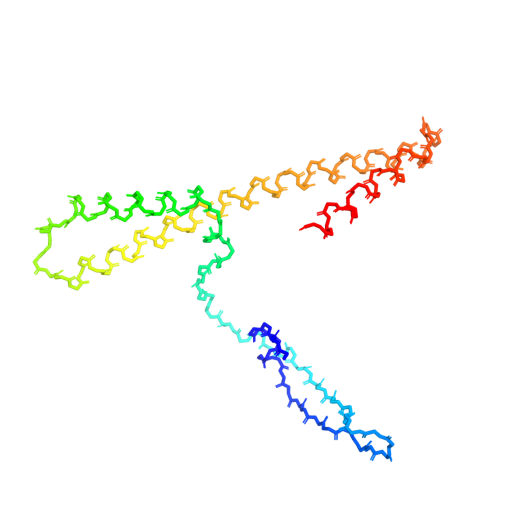11.670 0.531 12.007 1.00 93.62 85 LYS A N 1
ATOM 684 C CA . LYS A 1 85 ? -11.373 -0.336 10.862 1.00 93.62 85 LYS A CA 1
ATOM 685 C C . LYS A 1 85 ? -11.324 0.445 9.551 1.00 93.62 85 LYS A C 1
ATOM 687 O O . LYS A 1 85 ? -10.464 0.163 8.719 1.00 93.62 85 LYS A O 1
ATOM 692 N N . VAL A 1 86 ? -12.231 1.404 9.354 1.00 95.00 86 VAL A N 1
ATOM 693 C CA . VAL A 1 86 ? -12.268 2.235 8.139 1.00 95.00 86 VAL A CA 1
ATOM 694 C C . VAL A 1 86 ? -11.013 3.097 8.031 1.00 95.00 86 VAL A C 1
ATOM 696 O O . VAL A 1 86 ? -10.384 3.110 6.972 1.00 95.00 86 VAL A O 1
ATOM 699 N N . VAL A 1 87 ? -10.611 3.752 9.122 1.00 95.75 87 VAL A N 1
ATOM 700 C CA . VAL A 1 87 ? -9.405 4.591 9.164 1.00 95.75 87 VAL A CA 1
ATOM 701 C C . VAL A 1 87 ? -8.157 3.760 8.886 1.00 95.75 87 VAL A C 1
ATOM 703 O O . VAL A 1 87 ? -7.381 4.092 7.991 1.00 95.75 87 VAL A O 1
ATOM 706 N N . ILE A 1 88 ? -7.992 2.636 9.586 1.00 96.19 88 ILE A N 1
ATOM 707 C CA . ILE A 1 88 ? -6.825 1.767 9.409 1.00 96.19 88 ILE A CA 1
ATOM 708 C C . ILE A 1 88 ? -6.775 1.169 8.002 1.00 96.19 88 ILE A C 1
ATOM 710 O O . ILE A 1 88 ? -5.714 1.135 7.383 1.00 96.19 88 ILE A O 1
ATOM 714 N N . ARG A 1 89 ? -7.915 0.754 7.440 1.00 94.56 89 ARG A N 1
ATOM 715 C CA . ARG A 1 89 ? -7.973 0.297 6.046 1.00 94.56 89 ARG A CA 1
ATOM 716 C C . ARG A 1 89 ? -7.554 1.401 5.073 1.00 94.56 89 ARG A C 1
ATOM 718 O O . ARG A 1 89 ? -6.806 1.118 4.139 1.00 94.56 89 ARG A O 1
ATOM 725 N N . GLY A 1 90 ? -8.029 2.629 5.280 1.00 95.00 90 GLY A N 1
ATOM 726 C CA . GLY A 1 90 ? -7.645 3.788 4.475 1.00 95.00 90 GLY A CA 1
ATOM 727 C C . GLY A 1 90 ? -6.139 4.045 4.516 1.00 95.00 90 GLY A C 1
ATOM 728 O O . GLY A 1 90 ? -5.527 4.220 3.464 1.00 95.00 90 GLY A O 1
ATOM 729 N N . HIS A 1 91 ? -5.542 3.965 5.709 1.00 95.38 91 HIS A N 1
ATOM 730 C CA . HIS A 1 91 ? -4.093 4.060 5.910 1.00 95.38 91 HIS A CA 1
ATOM 731 C C . HIS A 1 91 ? -3.338 2.968 5.145 1.00 95.38 91 HIS A C 1
ATOM 733 O O . HIS A 1 91 ? -2.457 3.261 4.344 1.00 95.38 91 HIS A O 1
ATOM 739 N N . CYS A 1 92 ? -3.734 1.702 5.296 1.00 94.81 92 CYS A N 1
ATOM 740 C CA . CYS A 1 92 ? -3.096 0.599 4.577 1.00 94.81 92 CYS A CA 1
ATOM 741 C C . CYS A 1 92 ? -3.157 0.779 3.052 1.00 94.81 92 CYS A C 1
ATOM 743 O O . CYS A 1 92 ? -2.167 0.524 2.362 1.00 94.81 92 CYS A O 1
ATOM 745 N N . ILE A 1 93 ? -4.307 1.211 2.519 1.00 93.38 93 ILE A N 1
ATOM 746 C CA . ILE A 1 93 ? -4.484 1.470 1.083 1.00 93.38 93 ILE A CA 1
ATOM 747 C C . ILE A 1 93 ? -3.565 2.597 0.616 1.00 93.38 93 ILE A C 1
ATOM 749 O O . ILE A 1 93 ? -2.893 2.437 -0.401 1.00 93.38 93 ILE A O 1
ATOM 753 N N . SER A 1 94 ? -3.533 3.727 1.324 1.00 93.94 94 SER A N 1
ATOM 754 C CA . SER A 1 94 ? -2.764 4.894 0.888 1.00 93.94 94 SER A CA 1
ATOM 755 C C . SER A 1 94 ? -1.263 4.613 0.889 1.00 93.94 94 SER A C 1
ATOM 757 O O . SER A 1 94 ? -0.585 4.929 -0.090 1.00 93.94 94 SER A O 1
ATOM 759 N N . THR A 1 95 ? -0.752 3.950 1.930 1.00 92.75 95 THR A N 1
ATOM 760 C CA . THR A 1 95 ? 0.669 3.608 2.037 1.00 92.75 95 THR A CA 1
ATOM 761 C C . THR A 1 95 ? 1.088 2.622 0.950 1.00 92.75 95 THR A C 1
ATOM 763 O O . THR A 1 95 ? 2.041 2.885 0.218 1.00 92.75 95 THR A O 1
ATOM 766 N N . THR A 1 96 ? 0.352 1.517 0.774 1.00 91.12 96 THR A N 1
ATOM 767 C CA . THR A 1 96 ? 0.688 0.518 -0.261 1.00 91.12 96 THR A CA 1
ATOM 768 C C . THR A 1 96 ? 0.535 1.070 -1.676 1.00 91.12 96 THR A C 1
ATOM 770 O O . THR A 1 96 ? 1.340 0.755 -2.551 1.00 91.12 96 THR A O 1
ATOM 773 N N . TRP A 1 97 ? -0.449 1.936 -1.920 1.00 90.69 97 TRP A N 1
ATOM 774 C CA . TRP A 1 97 ? -0.579 2.623 -3.203 1.00 90.69 97 TRP A CA 1
ATOM 775 C C . TRP A 1 97 ? 0.608 3.549 -3.487 1.00 90.69 97 TRP A C 1
ATOM 777 O O . TRP A 1 97 ? 1.110 3.564 -4.611 1.00 90.69 97 TRP A O 1
ATOM 787 N N . GLY A 1 98 ? 1.091 4.275 -2.474 1.00 89.94 98 GLY A N 1
ATOM 788 C CA . GLY A 1 98 ? 2.286 5.111 -2.579 1.00 89.94 98 GLY A CA 1
ATOM 789 C C . GLY A 1 98 ? 3.518 4.311 -3.006 1.00 89.94 98 GLY A C 1
ATOM 790 O O . GLY A 1 98 ? 4.165 4.676 -3.984 1.00 89.94 98 GLY A O 1
ATOM 791 N N . VAL A 1 99 ? 3.775 3.178 -2.346 1.00 89.06 99 VAL A N 1
ATOM 792 C CA . VAL A 1 99 ? 4.890 2.273 -2.685 1.00 89.06 99 VAL A CA 1
ATOM 793 C C . VAL A 1 99 ? 4.753 1.717 -4.104 1.00 89.06 99 VAL A C 1
ATOM 795 O O . VAL A 1 99 ? 5.699 1.724 -4.885 1.00 89.06 99 VAL A O 1
ATOM 798 N N . ARG A 1 100 ? 3.554 1.285 -4.506 1.00 89.12 100 ARG A N 1
ATOM 799 C CA . ARG A 1 100 ? 3.334 0.798 -5.879 1.00 89.12 100 ARG A CA 1
ATOM 800 C C . ARG A 1 100 ? 3.584 1.887 -6.912 1.00 89.12 100 ARG A C 1
ATOM 802 O O . ARG A 1 100 ? 4.119 1.614 -7.980 1.00 89.12 100 ARG A O 1
ATOM 809 N N . ARG A 1 101 ? 3.214 3.129 -6.601 1.00 92.31 101 ARG A N 1
ATOM 810 C CA . ARG A 1 101 ? 3.456 4.268 -7.484 1.00 92.31 101 ARG A CA 1
ATOM 811 C C . ARG A 1 101 ? 4.948 4.552 -7.652 1.00 92.31 101 ARG A C 1
ATOM 813 O O . ARG A 1 101 ? 5.349 4.883 -8.765 1.00 92.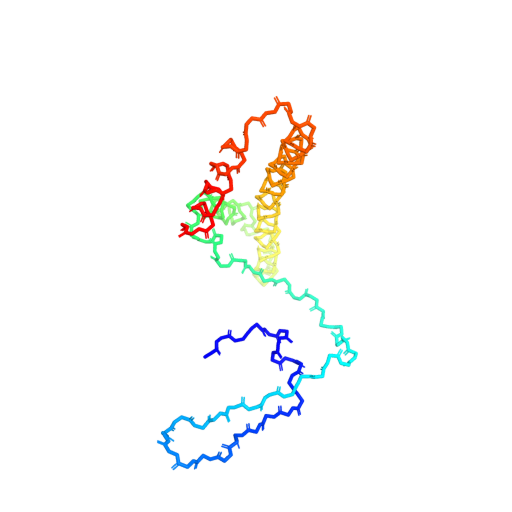31 101 ARG A O 1
ATOM 820 N N . THR A 1 102 ? 5.750 4.438 -6.592 1.00 91.19 102 THR A N 1
ATOM 821 C CA . THR A 1 102 ? 7.205 4.630 -6.689 1.00 91.19 102 THR A CA 1
ATOM 822 C C . THR A 1 102 ? 7.851 3.519 -7.505 1.00 91.19 102 THR A C 1
ATOM 824 O O . THR A 1 102 ? 8.561 3.832 -8.454 1.00 91.19 102 THR A O 1
ATOM 827 N N . LEU A 1 103 ? 7.507 2.256 -7.232 1.00 89.56 103 LEU A N 1
ATOM 828 C CA . LEU A 1 103 ? 8.010 1.105 -7.993 1.00 89.56 103 LEU A CA 1
ATOM 829 C C . LEU A 1 103 ? 7.668 1.222 -9.485 1.00 89.56 103 LEU A C 1
ATOM 831 O O . LEU A 1 103 ? 8.551 1.191 -10.332 1.00 89.56 103 LEU A O 1
ATOM 835 N N . HIS A 1 104 ? 6.408 1.513 -9.823 1.00 92.50 104 HIS A N 1
ATOM 836 C CA . HIS A 1 104 ? 6.008 1.699 -11.222 1.00 92.50 104 HIS A CA 1
ATOM 837 C C . HIS A 1 104 ? 6.732 2.859 -11.922 1.00 92.50 104 HIS A C 1
ATOM 839 O O . HIS A 1 104 ? 6.966 2.808 -13.134 1.00 92.50 104 HIS A O 1
ATOM 845 N N . ALA A 1 105 ? 7.059 3.929 -11.193 1.00 94.00 105 ALA A N 1
ATOM 846 C CA . ALA A 1 105 ? 7.820 5.043 -11.747 1.00 94.00 105 ALA A CA 1
ATOM 847 C C . ALA A 1 105 ? 9.278 4.649 -12.030 1.00 94.00 105 ALA A C 1
ATOM 849 O O . ALA A 1 105 ? 9.844 5.095 -13.033 1.00 94.00 105 ALA A O 1
ATOM 850 N N . GLU A 1 106 ? 9.869 3.814 -11.174 1.00 93.50 106 GLU A N 1
ATOM 851 C CA . GLU A 1 106 ? 11.195 3.234 -11.377 1.00 93.50 106 GLU A CA 1
ATOM 852 C C . GLU A 1 106 ? 11.194 2.286 -12.576 1.00 93.50 106 GLU A C 1
ATOM 854 O O . GLU A 1 106 ? 11.962 2.524 -13.508 1.00 93.50 106 GLU A O 1
ATOM 859 N N . ASP A 1 107 ? 10.262 1.335 -12.642 1.00 91.19 107 ASP A N 1
ATOM 860 C CA . ASP A 1 107 ? 10.112 0.412 -13.776 1.00 91.19 107 ASP A CA 1
ATOM 861 C C . ASP A 1 107 ? 10.009 1.176 -15.100 1.00 91.19 107 ASP A C 1
ATOM 863 O O . ASP A 1 107 ? 10.802 0.981 -16.022 1.00 91.19 107 ASP A O 1
ATOM 867 N N . SER A 1 108 ? 9.112 2.165 -15.159 1.00 94.00 108 SER A N 1
ATOM 868 C CA . SER A 1 108 ? 8.920 3.009 -16.345 1.00 94.00 108 SER A CA 1
ATOM 869 C C . SER A 1 108 ? 10.191 3.768 -16.747 1.00 94.00 108 SER A C 1
ATOM 871 O O . SER A 1 108 ? 10.405 4.080 -17.922 1.00 94.00 108 SER A O 1
ATOM 873 N N . LYS A 1 109 ? 11.033 4.140 -15.777 1.00 94.81 109 LYS A N 1
ATOM 874 C CA . LYS A 1 109 ? 12.314 4.812 -16.027 1.00 94.81 109 LYS A CA 1
ATOM 875 C C . LYS A 1 109 ? 13.342 3.827 -16.577 1.00 94.81 109 LYS A C 1
ATOM 877 O O . LYS A 1 109 ? 14.073 4.197 -17.498 1.00 94.81 109 LYS A O 1
ATOM 882 N N . LEU A 1 110 ? 13.413 2.614 -16.031 1.00 91.19 110 LEU A N 1
ATOM 883 C CA . LEU A 1 110 ? 14.317 1.571 -16.512 1.00 91.19 110 LEU A CA 1
ATOM 884 C C . LEU A 1 110 ? 13.926 1.106 -17.919 1.00 91.19 110 LEU A C 1
ATOM 886 O O . LEU A 1 110 ? 14.789 1.085 -18.795 1.00 91.19 110 LEU A O 1
ATOM 890 N N . GLU A 1 111 ? 12.641 0.881 -18.193 1.00 92.38 111 GLU A N 1
ATOM 891 C CA . GLU A 1 111 ? 12.142 0.530 -19.532 1.00 92.38 111 GLU A CA 1
ATOM 892 C C . GLU A 1 111 ? 12.522 1.575 -20.588 1.00 92.38 111 GLU A C 1
ATOM 894 O O . GLU A 1 111 ? 12.977 1.245 -21.685 1.00 92.38 111 GLU A O 1
ATOM 899 N N . LYS A 1 112 ? 12.396 2.868 -20.256 1.00 93.69 112 LYS A N 1
ATOM 900 C CA . LYS A 1 112 ? 12.815 3.953 -21.156 1.00 93.69 112 LYS A CA 1
ATOM 901 C C . LYS A 1 112 ? 14.312 3.907 -21.449 1.00 93.69 112 LYS A C 1
ATOM 903 O O . LYS A 1 112 ? 14.701 4.085 -22.602 1.00 93.69 112 LYS A O 1
ATOM 908 N N . LYS A 1 113 ? 15.149 3.673 -20.432 1.00 89.19 113 LYS A N 1
ATOM 909 C CA . LYS A 1 113 ? 16.604 3.530 -20.614 1.00 89.19 113 LYS A CA 1
ATOM 910 C C . LYS A 1 113 ? 16.937 2.326 -21.489 1.00 89.19 113 LYS A C 1
ATOM 912 O O . LYS A 1 113 ? 17.747 2.457 -22.403 1.00 89.19 113 LYS A O 1
ATOM 917 N N . LEU A 1 114 ? 16.287 1.190 -21.236 1.00 87.88 114 LEU A N 1
ATOM 918 C CA . LEU A 1 114 ? 16.464 -0.027 -22.018 1.00 87.88 114 LEU A CA 1
ATOM 919 C C . LEU A 1 114 ? 16.146 0.235 -23.491 1.00 87.88 114 LEU A C 1
ATOM 921 O O . LEU A 1 114 ? 16.976 -0.031 -24.355 1.00 87.88 114 LEU A O 1
ATOM 925 N N . ARG A 1 115 ? 15.011 0.880 -23.769 1.00 89.19 115 ARG A N 1
ATOM 926 C CA . ARG A 1 115 ? 14.591 1.212 -25.134 1.00 89.19 115 ARG A CA 1
ATOM 927 C C . ARG A 1 115 ? 15.571 2.138 -25.861 1.00 89.19 115 ARG A C 1
ATOM 929 O O . ARG A 1 115 ? 15.779 1.989 -27.062 1.00 89.19 115 ARG A O 1
ATOM 936 N N . VAL A 1 116 ? 16.171 3.105 -25.162 1.00 88.75 116 VAL A N 1
ATOM 937 C CA . VAL A 1 116 ? 17.203 3.984 -25.746 1.00 88.75 116 VAL A CA 1
ATOM 938 C C . VAL A 1 116 ? 18.438 3.178 -26.148 1.00 88.75 116 VAL A C 1
ATOM 940 O O . VAL A 1 116 ? 18.932 3.346 -27.261 1.00 88.75 116 VAL A O 1
ATOM 943 N N . LEU A 1 117 ? 18.904 2.280 -25.281 1.00 81.56 117 LEU A N 1
ATOM 944 C CA . LEU A 1 117 ? 20.073 1.441 -25.552 1.00 81.56 117 LEU A CA 1
ATOM 945 C C . LEU A 1 117 ? 19.815 0.419 -26.660 1.00 81.56 117 LEU A C 1
ATOM 947 O O . LEU A 1 117 ? 20.662 0.238 -27.527 1.00 81.56 117 LEU A O 1
ATOM 951 N N . GLU A 1 118 ? 18.640 -0.210 -26.679 1.00 83.12 118 GLU A N 1
ATOM 952 C CA . GLU A 1 118 ? 18.245 -1.126 -27.755 1.00 83.12 118 GLU A CA 1
ATOM 953 C C . GLU A 1 118 ? 18.255 -0.423 -29.117 1.00 83.12 118 GLU A C 1
ATOM 955 O O . GLU A 1 118 ? 18.786 -0.962 -30.088 1.00 83.12 118 GLU A O 1
ATOM 960 N N . ASN A 1 119 ? 17.765 0.819 -29.177 1.00 84.12 119 ASN A N 1
ATOM 961 C CA . ASN A 1 119 ? 17.831 1.634 -30.389 1.00 84.12 119 ASN A CA 1
ATOM 962 C C . ASN A 1 119 ? 19.270 2.021 -30.768 1.00 84.12 119 ASN A C 1
ATOM 964 O O . ASN A 1 119 ? 19.598 2.020 -31.952 1.00 84.12 119 ASN A O 1
ATOM 968 N N . ALA A 1 120 ? 20.126 2.351 -29.797 1.00 81.50 120 ALA A N 1
ATOM 969 C CA . ALA A 1 120 ? 21.528 2.699 -30.047 1.00 81.50 120 A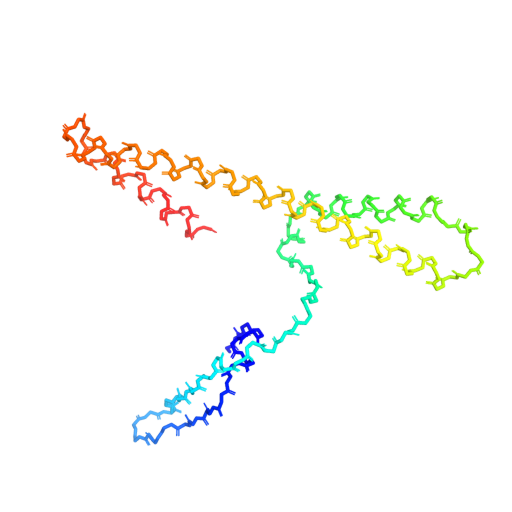LA A CA 1
ATOM 970 C C . ALA A 1 120 ? 22.333 1.499 -30.579 1.00 81.50 120 ALA A C 1
ATOM 972 O O . ALA A 1 120 ? 23.133 1.642 -31.504 1.00 81.50 120 ALA A O 1
ATOM 973 N N . VAL A 1 121 ? 22.082 0.295 -30.056 1.00 80.25 121 VAL A N 1
ATOM 974 C CA . VAL A 1 121 ? 22.693 -0.943 -30.563 1.00 80.25 121 VAL A CA 1
ATOM 975 C C . VAL A 1 121 ? 22.149 -1.306 -31.941 1.00 80.25 121 VAL A C 1
ATOM 977 O O . VAL A 1 121 ? 22.932 -1.664 -32.815 1.00 80.25 121 VAL A O 1
ATOM 980 N N . ALA A 1 122 ? 20.846 -1.141 -32.192 1.00 78.50 122 ALA A N 1
ATOM 981 C CA . ALA A 1 122 ? 20.273 -1.339 -33.526 1.00 78.50 122 ALA A CA 1
ATOM 982 C C . ALA A 1 122 ? 20.885 -0.403 -34.590 1.00 78.50 122 ALA A C 1
ATOM 984 O O . ALA A 1 122 ? 20.905 -0.739 -35.771 1.00 78.50 122 ALA A O 1
ATOM 985 N N . ARG A 1 123 ? 21.406 0.759 -34.173 1.00 78.31 123 ARG A N 1
ATOM 986 C CA . ARG A 1 123 ? 22.122 1.726 -35.021 1.00 78.31 123 ARG A CA 1
ATOM 987 C C . ARG A 1 123 ? 23.636 1.488 -35.100 1.00 78.31 123 ARG A C 1
ATOM 989 O O . ARG A 1 123 ? 24.318 2.256 -35.768 1.00 78.31 123 ARG A O 1
ATOM 996 N N . ASN A 1 124 ? 24.161 0.440 -34.457 1.00 68.56 124 ASN A N 1
ATOM 997 C CA . ASN A 1 124 ? 25.596 0.153 -34.303 1.00 68.56 124 ASN A CA 1
ATOM 998 C C . ASN A 1 124 ? 26.403 1.257 -33.578 1.00 68.56 124 ASN A C 1
ATOM 1000 O O . ASN A 1 124 ? 27.623 1.312 -33.707 1.00 68.56 124 ASN A O 1
ATOM 1004 N N . GLU A 1 125 ? 25.753 2.126 -32.795 1.00 62.81 125 GLU A N 1
ATOM 1005 C CA . GLU A 1 125 ? 26.404 3.241 -32.080 1.00 62.81 125 GLU A CA 1
ATOM 1006 C C . GLU A 1 125 ? 27.037 2.804 -30.743 1.00 62.81 125 GLU A C 1
ATOM 1008 O O . GLU A 1 125 ? 27.832 3.535 -30.159 1.00 62.81 125 GLU A O 1
ATOM 1013 N N . THR A 1 126 ? 26.703 1.609 -30.238 1.00 57.72 126 THR A N 1
ATOM 1014 C CA . THR A 1 126 ? 27.199 1.077 -28.955 1.00 57.72 126 THR A CA 1
ATOM 1015 C C . THR A 1 126 ? 27.500 -0.427 -29.031 1.00 57.72 126 THR A C 1
ATOM 1017 O O . THR A 1 126 ? 26.768 -1.158 -29.704 1.00 57.72 126 THR A O 1
ATOM 1020 N N . PRO A 1 127 ? 28.551 -0.935 -28.349 1.00 64.31 127 PRO A N 1
ATOM 1021 C CA . PRO A 1 127 ? 28.860 -2.361 -28.344 1.00 64.31 127 PRO A CA 1
ATOM 1022 C C . PRO A 1 127 ? 27.779 -3.157 -27.601 1.00 64.31 127 PRO A C 1
ATOM 1024 O O . PRO A 1 127 ? 27.409 -2.835 -26.472 1.00 64.31 127 PRO A O 1
ATOM 1027 N N . TYR A 1 128 ? 27.325 -4.251 -28.215 1.00 65.06 128 TYR A N 1
ATOM 1028 C CA . TYR A 1 128 ? 26.335 -5.210 -27.699 1.00 65.06 128 TYR A CA 1
ATOM 1029 C C . TYR A 1 128 ? 26.597 -5.707 -26.256 1.00 65.06 128 TYR A C 1
ATOM 1031 O O . TYR A 1 128 ? 25.678 -6.164 -25.573 1.00 65.06 128 TYR A O 1
ATOM 1039 N N . THR A 1 129 ? 27.833 -5.595 -25.761 1.00 65.12 129 THR A N 1
ATOM 1040 C CA . THR A 1 129 ? 28.242 -5.983 -24.403 1.00 65.12 129 THR A CA 1
ATOM 1041 C C . THR A 1 129 ? 27.488 -5.222 -23.308 1.00 65.12 129 THR A C 1
ATOM 1043 O O . THR A 1 129 ? 27.042 -5.854 -22.353 1.00 65.12 129 THR A O 1
ATOM 1046 N N . ALA A 1 130 ? 27.222 -3.923 -23.487 1.00 65.69 130 ALA A N 1
ATOM 1047 C CA . ALA A 1 130 ? 26.532 -3.101 -22.485 1.00 65.69 130 ALA A CA 1
ATOM 1048 C C . ALA A 1 130 ? 25.052 -3.497 -22.283 1.00 65.69 130 ALA A C 1
ATOM 1050 O O . ALA A 1 130 ? 24.537 -3.475 -21.166 1.00 65.69 130 ALA A O 1
ATOM 1051 N N . LEU A 1 131 ? 24.356 -3.923 -23.348 1.00 66.50 131 LEU A N 1
ATOM 1052 C CA . LEU A 1 131 ? 22.983 -4.447 -23.248 1.00 66.50 131 LEU A CA 1
ATOM 1053 C C . LEU A 1 131 ? 22.935 -5.804 -22.541 1.00 66.50 131 LEU A C 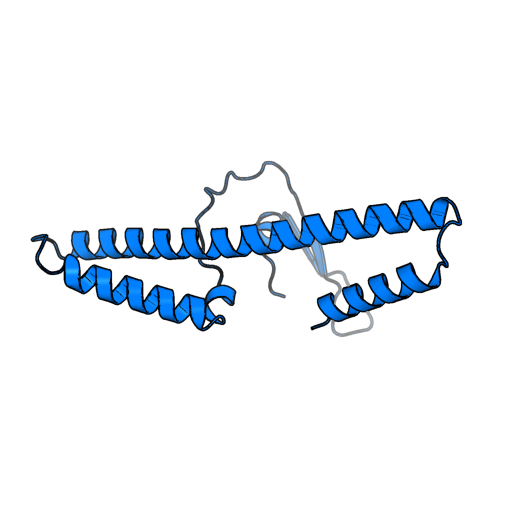1
ATOM 1055 O O . LEU A 1 131 ? 21.991 -6.099 -21.807 1.00 66.50 131 LEU A O 1
ATOM 1059 N N . LYS A 1 132 ? 23.943 -6.645 -22.785 1.00 69.25 132 LYS A N 1
ATOM 1060 C CA . LYS A 1 132 ? 24.030 -7.982 -22.199 1.00 69.25 132 LYS A CA 1
ATOM 1061 C C . LYS A 1 132 ? 24.280 -7.915 -20.690 1.00 69.25 132 LYS A C 1
ATOM 1063 O O . LYS A 1 132 ? 23.672 -8.688 -19.954 1.00 69.25 132 LYS A O 1
ATOM 1068 N N . GLU A 1 133 ? 25.117 -6.980 -20.245 1.00 73.19 133 GLU A N 1
ATOM 1069 C CA . GLU A 1 133 ? 25.379 -6.715 -18.825 1.00 73.19 133 GLU A CA 1
ATOM 1070 C C . GLU A 1 133 ? 24.120 -6.210 -18.107 1.00 73.19 133 GLU A C 1
ATOM 1072 O O . GLU A 1 133 ? 23.712 -6.814 -17.119 1.00 73.19 133 GLU A O 1
ATOM 1077 N N . MET A 1 134 ? 23.409 -5.226 -18.670 1.00 69.12 134 MET A N 1
ATOM 1078 C CA . MET A 1 134 ? 22.155 -4.708 -18.096 1.00 69.12 134 MET A CA 1
ATOM 1079 C C . MET A 1 134 ? 21.026 -5.753 -18.032 1.00 69.12 134 MET A C 1
ATOM 1081 O O . MET A 1 134 ? 20.286 -5.808 -17.052 1.00 69.12 134 MET A O 1
ATOM 1085 N N . ARG A 1 135 ? 20.883 -6.620 -19.047 1.00 74.50 135 ARG A N 1
ATOM 1086 C CA . ARG A 1 135 ? 19.912 -7.734 -19.002 1.00 74.50 135 ARG A CA 1
ATOM 1087 C C . ARG A 1 135 ? 20.285 -8.776 -17.948 1.00 74.50 135 ARG A C 1
ATOM 1089 O O . ARG A 1 135 ? 19.399 -9.332 -17.308 1.00 74.50 135 ARG A O 1
ATOM 1096 N N . ALA A 1 136 ? 21.578 -9.036 -17.765 1.00 75.75 136 ALA A N 1
ATOM 1097 C CA . ALA A 1 136 ? 22.060 -9.940 -16.728 1.00 75.75 136 ALA A CA 1
ATOM 1098 C C . ALA A 1 136 ? 21.887 -9.349 -15.320 1.00 75.75 136 ALA A C 1
ATOM 1100 O O . ALA A 1 136 ? 21.618 -10.099 -14.388 1.00 75.75 136 ALA A O 1
ATOM 1101 N N . GLU A 1 137 ? 22.015 -8.032 -15.154 1.00 74.50 137 GLU A N 1
ATOM 1102 C CA . GLU A 1 137 ? 21.717 -7.336 -13.897 1.00 74.50 137 GLU A CA 1
ATOM 1103 C C . GLU A 1 137 ? 20.224 -7.381 -13.564 1.00 74.50 137 GLU A C 1
ATOM 1105 O O . GLU A 1 137 ? 19.875 -7.729 -12.439 1.00 74.50 137 GLU A O 1
ATOM 1110 N N . HIS A 1 138 ? 19.346 -7.149 -14.544 1.00 67.06 138 HIS A N 1
ATOM 1111 C CA . HIS A 1 138 ? 17.899 -7.307 -14.358 1.00 67.06 138 HIS A CA 1
ATOM 1112 C C . HIS A 1 138 ? 17.514 -8.745 -13.988 1.00 67.06 138 HIS A C 1
ATOM 1114 O O . HIS A 1 138 ? 16.817 -8.960 -13.005 1.00 67.06 138 HIS A O 1
ATOM 1120 N N . ALA A 1 139 ? 18.050 -9.741 -14.699 1.00 69.88 139 ALA A N 1
ATOM 1121 C CA . ALA A 1 139 ? 17.785 -11.149 -14.399 1.00 69.88 139 ALA A CA 1
ATOM 1122 C C . ALA A 1 139 ? 18.302 -11.585 -13.013 1.00 69.88 139 ALA A C 1
ATOM 1124 O O . ALA A 1 139 ? 17.791 -12.545 -12.442 1.00 69.88 139 ALA A O 1
ATOM 1125 N N . LYS A 1 140 ? 19.318 -10.900 -12.469 1.00 66.69 140 LYS A N 1
ATOM 1126 C CA . LYS A 1 140 ? 19.791 -11.102 -11.090 1.00 66.69 140 LYS A CA 1
ATOM 1127 C C . LYS A 1 140 ? 18.903 -10.387 -10.070 1.00 66.69 140 LYS A C 1
ATOM 1129 O O . LYS A 1 140 ? 18.684 -10.935 -8.994 1.00 66.69 140 LYS A O 1
ATOM 1134 N N . ALA A 1 141 ? 18.390 -9.202 -10.405 1.00 59.66 141 ALA A N 1
ATOM 1135 C CA . ALA A 1 141 ? 17.450 -8.460 -9.569 1.00 59.66 141 ALA A CA 1
ATOM 1136 C C . ALA A 1 141 ? 16.098 -9.186 -9.432 1.00 59.66 141 ALA A C 1
ATOM 1138 O O . ALA A 1 141 ? 15.520 -9.159 -8.356 1.00 59.66 141 ALA A O 1
ATOM 1139 N N . ASP A 1 142 ? 15.651 -9.901 -10.469 1.00 48.91 142 ASP A N 1
ATOM 1140 C CA . ASP A 1 142 ? 14.419 -10.710 -10.445 1.00 48.91 142 ASP A CA 1
ATOM 1141 C C . ASP A 1 142 ? 14.577 -12.065 -9.715 1.00 48.91 142 ASP A C 1
ATOM 1143 O O . ASP A 1 142 ? 13.592 -12.753 -9.449 1.00 48.91 142 ASP A O 1
ATOM 1147 N N . ALA A 1 143 ? 15.816 -12.483 -9.425 1.00 48.31 143 ALA A N 1
ATOM 1148 C CA . ALA A 1 143 ? 16.145 -13.764 -8.787 1.00 48.31 143 ALA A CA 1
ATOM 1149 C C . ALA A 1 143 ? 16.444 -13.653 -7.278 1.00 48.31 143 ALA A C 1
ATOM 1151 O O . ALA A 1 143 ? 16.768 -14.666 -6.653 1.00 48.31 143 ALA A O 1
ATOM 1152 N N . THR A 1 144 ? 16.366 -12.443 -6.715 1.00 39.00 144 THR A N 1
ATOM 1153 C CA . THR A 1 144 ? 16.612 -12.140 -5.294 1.00 39.00 144 THR A CA 1
ATOM 1154 C C . THR A 1 144 ? 15.310 -11.731 -4.622 1.00 39.00 144 THR A C 1
ATOM 1156 O O . THR A 1 144 ? 15.069 -12.201 -3.488 1.00 39.00 144 THR A O 1
#

Radius of gyration: 24.84 Å; Cα contacts (8 Å, |Δi|>4): 66; chains: 1; bounding box: 50×58×59 Å

Nearest PDB structures (foldseek):
  8rjc-assembly1_R  TM=4.170E-01  e=6.494E+00  Oryctolagus cuniculus
  6r10-assembly1_G  TM=2.732E-01  e=4.081E+00  Thermus thermophilus HB8
  3kr9-assembly1_A  TM=3.016E-01  e=6.939E+00  Streptococcus pneumoniae

Secondary structure (DSSP, 8-state):
----HHHHHTEEEEEEPP-SSSS-PPEEEEE---S-----------GGGGG-HHHHHHHHHHHHHHHHHHTTSSS-HHHHHHHHHHHHHHHHHHHHHHHHHHHHHHHHHHHHHHHHHHHHHHTTSS-THHHHHHHHHHHHHTT-

Solvent-accessible surface area (backbone atoms only — not comparable to full-atom values): 8840 Å² total; per-residue (Å²): 134,92,70,57,70,71,59,64,73,19,59,72,46,77,46,74,46,90,71,90,87,68,94,76,57,55,75,47,73,44,70,48,82,74,73,77,72,82,67,75,83,73,87,73,83,64,68,72,54,68,74,38,66,68,53,45,52,52,51,54,50,53,55,51,54,49,51,73,74,47,67,83,76,56,96,47,70,66,58,56,51,52,51,47,52,53,52,52,49,52,51,55,50,54,54,53,50,52,53,52,52,52,52,53,54,50,51,58,51,51,54,52,53,50,54,52,51,54,52,36,40,75,67,68,76,45,71,70,64,62,59,52,51,54,54,51,50,49,58,50,64,78,71,110

Organism: Pleurodeles waltl (NCBI:txid8319)